Protein AF-A0A956GFU7-F1 (afdb_monomer_lite)

Secondary structure (DSSP, 8-state):
----------------------SSS------GGG-TTS-S-SEEEEEEEEEEETTTEEEEE---EEEEGGGGTSSEEEEE--TTSSEEEEEEES--SSSEEEEEEESSTT--EEEEEGGG-SEEEEEEEEEEEEETTEEEEEEEEEEEEEEGGGTEEEEEEEEEE--GGGS------

Sequence (177 aa):
MGGIGGLIGLLGLAVGIFAVVHPRGIMRLFSSAGMMSAFKNKKIEGSFSSKNNKTVGSWTLAPKACVAGKERGFHGMAFSFAPEAPVDEVRLHMRGNGRDIVEVRMADEKGTRIRVHERHCKVVTGQVRRSNVTINGRHMYRLSGWVRYDCPRAHIKGKASFDGCLPVTLGGASARR

Structure (mmCIF, N/CA/C/O backbone):
data_AF-A0A956GFU7-F1
#
_entry.id   AF-A0A956GFU7-F1
#
loop_
_atom_site.group_PDB
_atom_site.id
_atom_site.type_symbol
_atom_site.label_atom_id
_atom_site.label_alt_id
_atom_site.label_comp_id
_atom_site.label_asym_id
_atom_site.label_entity_id
_atom_site.label_seq_id
_atom_site.pdbx_PDB_ins_code
_atom_site.Cartn_x
_atom_site.Cartn_y
_atom_site.Cartn_z
_atom_site.occupancy
_atom_site.B_iso_or_equiv
_atom_site.auth_seq_id
_atom_site.auth_comp_id
_atom_site.auth_asym_id
_atom_site.auth_atom_id
_atom_site.pdbx_PDB_model_num
ATOM 1 N N . MET A 1 1 ? -35.638 37.612 -50.035 1.00 37.91 1 MET A N 1
ATOM 2 C CA . MET A 1 1 ? -34.595 38.292 -50.835 1.00 37.91 1 MET A CA 1
ATOM 3 C C . MET A 1 1 ? -33.373 38.495 -49.954 1.00 37.91 1 MET A C 1
ATOM 5 O O . MET A 1 1 ? -33.547 39.082 -48.901 1.00 37.91 1 MET A O 1
ATOM 9 N N . GLY A 1 2 ? -32.201 38.012 -50.397 1.00 39.09 2 GLY A N 1
ATOM 10 C CA . GLY A 1 2 ? -30.857 38.310 -49.856 1.00 39.09 2 GLY A CA 1
ATOM 11 C C . GLY A 1 2 ? -30.532 37.694 -48.485 1.00 39.09 2 GLY A C 1
ATOM 12 O O . GLY A 1 2 ? -31.342 37.767 -47.580 1.00 39.09 2 GLY A O 1
ATOM 13 N N . GLY A 1 3 ? -29.388 37.064 -48.229 1.00 38.50 3 GLY A N 1
ATOM 14 C CA . GLY A 1 3 ? -28.139 36.969 -48.973 1.00 38.50 3 GLY A CA 1
ATOM 15 C C . GLY A 1 3 ? -27.164 36.020 -48.258 1.00 38.50 3 GLY A C 1
ATOM 16 O O . GLY A 1 3 ? -27.409 35.561 -47.147 1.00 38.50 3 GLY A O 1
ATOM 17 N N . ILE A 1 4 ? -26.097 35.701 -48.979 1.00 50.12 4 ILE A N 1
ATOM 18 C CA . ILE A 1 4 ? -25.094 34.651 -48.777 1.00 50.12 4 ILE A CA 1
ATOM 19 C C . ILE A 1 4 ? -23.952 35.130 -47.861 1.00 50.12 4 ILE A C 1
ATOM 21 O O . ILE A 1 4 ? -23.615 36.309 -47.877 1.00 50.12 4 ILE A O 1
ATOM 25 N N . GLY A 1 5 ? -23.290 34.186 -47.177 1.00 39.25 5 GLY A N 1
ATOM 26 C CA . GLY A 1 5 ? -21.911 34.296 -46.661 1.00 39.25 5 GLY A CA 1
ATOM 27 C C . GLY A 1 5 ? -21.819 33.819 -45.206 1.00 39.25 5 GLY A C 1
ATOM 28 O O . GLY A 1 5 ? -22.422 34.423 -44.337 1.00 39.25 5 GLY A O 1
ATOM 29 N N . GLY A 1 6 ? -21.175 32.715 -44.821 1.00 43.31 6 GLY A N 1
ATOM 30 C CA . GLY A 1 6 ? -19.980 32.074 -45.356 1.00 43.31 6 GLY A CA 1
ATOM 31 C C . GLY A 1 6 ? -18.751 32.595 -44.610 1.00 43.31 6 GLY A C 1
ATOM 32 O O . GLY A 1 6 ? -18.260 33.652 -44.970 1.00 43.31 6 GLY A O 1
ATOM 33 N N . LEU A 1 7 ? -18.243 31.863 -43.609 1.00 48.06 7 LEU A N 1
ATOM 34 C CA . LEU A 1 7 ? -16.800 31.788 -43.344 1.00 48.06 7 LEU A CA 1
ATOM 35 C C . LEU A 1 7 ? -16.462 30.584 -42.448 1.00 48.06 7 LEU A C 1
ATOM 37 O O . LEU A 1 7 ? -16.912 30.462 -41.311 1.00 48.06 7 LEU A O 1
ATOM 41 N N . ILE A 1 8 ? -15.653 29.694 -43.013 1.00 53.09 8 ILE A N 1
ATOM 42 C CA . ILE A 1 8 ? -15.044 28.523 -42.390 1.00 53.09 8 ILE A CA 1
ATOM 43 C C . ILE A 1 8 ? -13.805 29.013 -41.633 1.00 53.09 8 ILE A C 1
ATOM 45 O O . ILE A 1 8 ? -12.835 29.453 -42.244 1.00 53.09 8 ILE A O 1
ATOM 49 N N . GLY A 1 9 ? -13.836 28.949 -40.303 1.00 41.66 9 GLY A N 1
ATOM 50 C CA . GLY A 1 9 ? -12.675 29.216 -39.455 1.00 41.66 9 GLY A CA 1
ATOM 51 C C . GLY A 1 9 ? -11.832 27.957 -39.273 1.00 41.66 9 GLY A C 1
ATOM 52 O O . GLY A 1 9 ? -12.028 27.212 -38.316 1.00 41.66 9 GLY A O 1
ATOM 53 N N . LEU A 1 10 ? -10.900 27.713 -40.195 1.00 47.84 10 LEU A N 1
ATOM 54 C CA . LEU A 1 10 ? -9.809 26.749 -40.029 1.00 47.84 10 LEU A CA 1
ATOM 55 C C . LEU A 1 10 ? -8.862 27.255 -38.927 1.00 47.84 10 LEU A C 1
ATOM 57 O O . LEU A 1 10 ? -8.024 28.123 -39.161 1.00 47.84 10 LEU A O 1
ATOM 61 N N . LEU A 1 11 ? -8.988 26.708 -37.718 1.00 49.16 11 LEU A N 1
ATOM 62 C CA . LEU A 1 11 ? -7.982 26.841 -36.663 1.00 49.16 11 LEU A CA 1
ATOM 63 C C . LEU A 1 11 ? -6.754 26.013 -37.061 1.00 49.16 11 LEU A C 1
ATOM 65 O O . LEU A 1 11 ? -6.634 24.829 -36.750 1.00 49.16 11 LEU A O 1
ATOM 69 N N . GLY A 1 12 ? -5.859 26.659 -37.809 1.00 42.84 12 GLY A N 1
ATOM 70 C CA . GLY A 1 12 ? -4.521 26.169 -38.097 1.00 42.84 12 GLY A CA 1
ATOM 71 C C . GLY A 1 12 ? -3.736 26.019 -36.799 1.00 42.84 12 GLY A C 1
ATOM 72 O O . GLY A 1 12 ? -3.315 26.998 -36.186 1.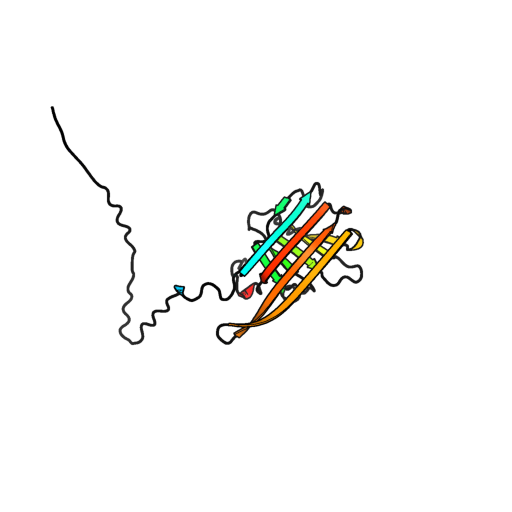00 42.84 12 GLY A O 1
ATOM 73 N N . LEU A 1 13 ? -3.548 24.773 -36.380 1.00 49.28 13 LEU A N 1
ATOM 74 C CA . LEU A 1 13 ? -2.646 24.383 -35.307 1.00 49.28 13 LEU A CA 1
ATOM 75 C C . LEU A 1 13 ? -1.212 24.608 -35.810 1.00 49.28 13 LEU A C 1
ATOM 77 O O . LEU A 1 13 ? -0.626 23.758 -36.478 1.00 49.28 13 LEU A O 1
ATOM 81 N N . ALA A 1 14 ? -0.663 25.792 -35.540 1.00 47.66 14 ALA A N 1
ATOM 82 C CA . ALA A 1 14 ? 0.740 26.091 -35.778 1.00 47.66 14 ALA A CA 1
ATOM 83 C C . ALA A 1 14 ? 1.593 25.272 -34.796 1.00 47.66 14 ALA A C 1
ATOM 85 O O . ALA A 1 14 ? 1.858 25.680 -33.667 1.00 47.66 14 ALA A O 1
ATOM 86 N N . VAL A 1 15 ? 2.001 24.077 -35.221 1.00 48.84 15 VAL A N 1
ATOM 87 C CA . VAL A 1 15 ? 3.031 23.293 -34.539 1.00 48.84 15 VAL A CA 1
ATOM 88 C C . VAL A 1 15 ? 4.367 23.972 -34.827 1.00 48.84 15 VAL A C 1
ATOM 90 O O . VAL A 1 15 ? 4.932 23.829 -35.909 1.00 48.84 15 VAL A O 1
ATOM 93 N N . GLY A 1 16 ? 4.857 24.759 -33.870 1.00 39.97 16 GLY A N 1
ATOM 94 C CA . GLY A 1 16 ? 6.190 25.350 -33.928 1.00 39.97 16 GLY A CA 1
ATOM 95 C C . GLY A 1 16 ? 7.263 24.262 -33.895 1.00 39.97 16 GLY A C 1
ATOM 96 O O . GLY A 1 16 ? 7.590 23.739 -32.833 1.00 39.97 16 GLY A O 1
ATOM 97 N N . ILE A 1 17 ? 7.815 23.918 -35.058 1.00 47.41 17 ILE A N 1
ATOM 98 C CA . ILE A 1 17 ? 9.031 23.110 -35.177 1.00 47.41 17 ILE A CA 1
ATOM 99 C C . ILE A 1 17 ? 10.210 24.085 -35.145 1.00 47.41 17 ILE A C 1
ATOM 101 O O . ILE A 1 17 ? 10.547 24.701 -36.152 1.00 47.41 17 ILE A O 1
ATOM 105 N N . PHE A 1 18 ? 10.848 24.243 -33.987 1.00 43.31 18 PHE A N 1
ATOM 106 C CA . PHE A 1 18 ? 12.144 24.916 -33.918 1.00 43.31 18 PHE A CA 1
ATOM 107 C C . PHE A 1 18 ? 13.219 23.957 -34.442 1.00 43.31 18 PHE A C 1
ATOM 109 O O . PHE A 1 18 ? 13.671 23.059 -33.734 1.00 43.31 18 PHE A O 1
ATOM 116 N N . ALA A 1 19 ? 13.616 24.130 -35.702 1.00 40.22 19 ALA A N 1
ATOM 117 C CA . ALA A 1 19 ? 14.766 23.446 -36.280 1.00 40.22 19 ALA A CA 1
ATOM 118 C C . ALA A 1 19 ? 16.042 24.243 -35.966 1.00 40.22 19 ALA A C 1
ATOM 120 O O . ALA A 1 19 ? 16.344 25.244 -36.611 1.00 40.22 19 ALA A O 1
ATOM 121 N N . VAL A 1 20 ? 16.803 23.802 -34.963 1.00 43.88 20 VAL A N 1
ATOM 122 C CA . VAL A 1 20 ? 18.167 24.290 -34.723 1.00 43.88 20 VAL A CA 1
ATOM 123 C C . VAL A 1 20 ? 19.106 23.506 -35.639 1.00 43.88 20 VAL A C 1
ATOM 125 O O . VAL A 1 20 ? 19.395 22.336 -35.392 1.00 43.88 20 VAL A O 1
ATOM 128 N N . VAL A 1 21 ? 19.566 24.135 -36.721 1.00 40.09 21 VAL A N 1
ATOM 129 C CA . VAL A 1 21 ? 20.533 23.535 -37.651 1.00 40.09 21 VAL A CA 1
ATOM 130 C C . VAL A 1 21 ? 21.940 23.759 -37.098 1.00 40.09 21 VAL A C 1
ATOM 132 O O . VAL A 1 21 ? 22.458 24.872 -37.121 1.00 40.09 21 VAL A O 1
ATOM 135 N N . HIS A 1 22 ? 22.562 22.706 -36.564 1.00 38.88 22 HIS A N 1
ATOM 136 C CA . HIS A 1 22 ? 23.986 22.703 -36.223 1.00 38.88 22 HIS A CA 1
ATOM 137 C C . HIS A 1 22 ? 24.805 22.163 -37.412 1.00 38.88 22 HIS A C 1
ATOM 139 O O . HIS A 1 22 ? 24.511 21.071 -37.898 1.00 38.88 22 HIS A O 1
ATOM 145 N N . PRO A 1 23 ? 25.858 22.865 -37.872 1.00 46.03 23 PRO A N 1
ATOM 146 C CA . PRO A 1 23 ? 26.598 22.526 -39.094 1.00 46.03 23 PRO A CA 1
ATOM 147 C C . PRO A 1 23 ? 27.618 21.383 -38.933 1.00 46.03 23 PRO A C 1
ATOM 149 O O . PRO A 1 23 ? 28.512 21.222 -39.759 1.00 46.03 23 PRO A O 1
ATOM 152 N N . ARG A 1 24 ? 27.515 20.562 -37.882 1.00 46.00 24 ARG A N 1
ATOM 153 C CA . ARG A 1 24 ? 28.395 19.404 -37.681 1.00 46.00 24 ARG A CA 1
ATOM 154 C C . ARG A 1 24 ? 27.604 18.191 -37.211 1.00 46.00 24 ARG A C 1
ATOM 156 O O . ARG A 1 24 ? 27.383 18.025 -36.023 1.00 46.00 24 ARG A O 1
ATOM 163 N N . GLY A 1 25 ? 27.233 17.362 -38.187 1.00 48.47 25 GLY A N 1
ATOM 164 C CA . GLY A 1 25 ? 27.289 15.901 -38.108 1.00 48.47 25 GLY A CA 1
ATOM 165 C C . GLY A 1 25 ? 26.446 15.204 -37.037 1.00 48.47 25 GLY A C 1
ATOM 166 O O . GLY A 1 25 ? 26.725 15.281 -35.849 1.00 48.47 25 GLY A O 1
ATOM 167 N N . ILE A 1 26 ? 25.538 14.349 -37.519 1.00 43.28 26 ILE A N 1
ATOM 168 C CA . ILE A 1 26 ? 24.742 13.359 -36.775 1.00 43.28 26 ILE A CA 1
ATOM 169 C C . ILE A 1 26 ? 23.489 13.952 -36.112 1.00 43.28 26 ILE A C 1
ATOM 171 O O . ILE A 1 26 ? 23.365 14.074 -34.894 1.00 43.28 26 ILE A O 1
ATOM 175 N N . MET A 1 27 ? 22.480 14.205 -36.948 1.00 37.75 27 MET A N 1
ATOM 176 C CA . MET A 1 27 ? 21.087 14.304 -36.519 1.00 37.75 27 MET A CA 1
ATOM 177 C C . MET A 1 27 ? 20.591 12.897 -36.150 1.00 37.75 27 MET A C 1
ATOM 179 O O . MET A 1 27 ? 19.959 12.201 -36.941 1.00 37.75 27 MET A O 1
ATOM 183 N N . ARG A 1 28 ? 20.922 12.432 -34.941 1.00 43.88 28 ARG A N 1
ATOM 184 C CA . ARG A 1 28 ? 20.224 11.290 -34.342 1.00 43.88 28 ARG A CA 1
ATOM 185 C C . ARG A 1 28 ? 18.822 11.764 -33.979 1.00 43.88 28 ARG A C 1
ATOM 187 O O . ARG A 1 28 ? 18.615 12.370 -32.931 1.00 43.88 28 ARG A O 1
ATOM 194 N N . LEU A 1 29 ? 17.868 11.473 -34.859 1.00 43.34 29 LEU A N 1
ATOM 195 C CA . LEU A 1 29 ? 16.450 11.402 -34.528 1.00 43.34 29 LEU A CA 1
ATOM 196 C C . LEU A 1 29 ? 16.277 10.326 -33.447 1.00 43.34 29 LEU A C 1
ATOM 198 O O . LEU A 1 29 ? 15.971 9.172 -33.733 1.00 43.34 29 LEU A O 1
ATOM 202 N N . PHE A 1 30 ? 16.505 10.690 -32.186 1.00 42.69 30 PHE A N 1
ATOM 203 C CA . PHE A 1 30 ? 15.942 9.945 -31.074 1.00 42.69 30 PHE A CA 1
ATOM 204 C C . PHE A 1 30 ? 14.447 10.231 -31.090 1.00 42.69 30 PHE A C 1
ATOM 206 O O . PHE A 1 30 ? 13.958 11.163 -30.456 1.00 42.69 30 PHE A O 1
ATOM 213 N N . SER A 1 31 ? 13.718 9.434 -31.865 1.00 38.94 31 SER A N 1
ATOM 214 C CA . SER A 1 31 ? 12.289 9.264 -31.686 1.00 38.94 31 SER A CA 1
ATOM 215 C C . SER A 1 31 ? 12.069 8.746 -30.261 1.00 38.94 31 SER A C 1
ATOM 217 O O . SER A 1 31 ? 12.149 7.557 -29.958 1.00 38.94 31 SER A O 1
ATOM 219 N N . SER A 1 32 ? 11.770 9.663 -29.346 1.00 44.75 32 SER A N 1
ATOM 220 C CA . SER A 1 32 ? 11.350 9.386 -27.967 1.00 44.75 32 SER A CA 1
ATOM 221 C C . SER A 1 32 ? 10.040 8.578 -27.885 1.00 44.75 32 SER A C 1
ATOM 223 O O . SER A 1 32 ? 9.602 8.208 -26.799 1.00 44.75 32 SER A O 1
ATOM 225 N N . ALA A 1 33 ? 9.450 8.229 -29.033 1.00 43.38 33 ALA A N 1
ATOM 226 C CA . ALA A 1 33 ? 8.272 7.384 -29.187 1.00 43.38 33 ALA A CA 1
ATOM 227 C C . ALA A 1 33 ? 8.530 5.871 -28.992 1.00 43.38 33 ALA A C 1
ATOM 229 O O . ALA A 1 33 ? 7.572 5.117 -28.862 1.00 43.38 33 ALA A O 1
ATOM 230 N N . GLY A 1 34 ? 9.788 5.408 -28.921 1.00 41.88 34 GLY A N 1
ATOM 231 C CA . GLY A 1 34 ? 10.124 3.987 -28.700 1.00 41.88 34 GLY A CA 1
ATOM 232 C C . GLY A 1 34 ? 10.384 3.570 -27.241 1.00 41.88 34 GLY A C 1
ATOM 233 O O . GLY A 1 34 ? 10.613 2.395 -26.977 1.00 41.88 34 GLY A O 1
ATOM 234 N N . MET A 1 35 ? 10.378 4.508 -26.283 1.00 41.84 35 MET A N 1
ATOM 235 C CA . MET A 1 35 ? 10.734 4.256 -24.870 1.00 41.84 35 MET A CA 1
ATOM 236 C C . MET A 1 35 ? 9.536 4.174 -23.910 1.00 41.84 35 MET A C 1
ATOM 238 O O . MET A 1 35 ? 9.715 4.092 -22.691 1.00 41.84 35 MET A O 1
ATOM 242 N N . MET A 1 36 ? 8.302 4.169 -24.415 1.00 44.03 36 MET A N 1
ATOM 243 C CA . MET A 1 36 ? 7.154 3.849 -23.568 1.00 44.03 36 MET A CA 1
ATOM 244 C C . MET A 1 36 ? 7.157 2.343 -23.293 1.00 44.03 36 MET A C 1
ATOM 246 O O . MET A 1 36 ? 7.055 1.551 -24.218 1.00 44.03 36 MET A O 1
ATOM 250 N N . SER A 1 37 ? 7.230 1.952 -22.018 1.00 49.69 37 SER A N 1
ATOM 251 C CA . SER A 1 37 ? 7.153 0.563 -21.525 1.00 49.69 37 SER A CA 1
ATOM 252 C C . SER A 1 37 ? 8.480 -0.155 -21.258 1.00 49.69 37 SER A C 1
ATOM 254 O O . SER A 1 37 ? 8.557 -1.378 -21.366 1.00 49.69 37 SER A O 1
ATOM 256 N N . ALA A 1 38 ? 9.500 0.560 -20.785 1.00 51.03 38 ALA A N 1
ATOM 257 C CA . ALA A 1 38 ? 10.514 -0.112 -19.981 1.00 51.03 38 ALA A CA 1
ATOM 258 C C . ALA A 1 38 ? 9.915 -0.520 -18.629 1.00 51.03 38 ALA A C 1
ATOM 260 O O . ALA A 1 38 ? 9.765 -1.710 -18.418 1.00 51.03 38 ALA A O 1
ATOM 261 N N . PHE A 1 39 ? 9.468 0.426 -17.788 1.00 53.28 39 PHE A N 1
ATOM 262 C CA . PHE A 1 39 ? 8.485 0.186 -16.717 1.00 53.28 39 PHE A CA 1
ATOM 263 C C . PHE A 1 39 ? 7.905 1.518 -16.177 1.00 53.28 39 PHE A C 1
ATOM 265 O O . PHE A 1 39 ? 8.626 2.398 -15.726 1.00 53.28 39 PHE A O 1
ATOM 272 N N . LYS A 1 40 ? 6.576 1.630 -16.195 1.00 58.22 40 LYS A N 1
ATOM 273 C CA . LYS A 1 40 ? 5.689 2.499 -15.397 1.00 58.22 40 LYS A CA 1
ATOM 274 C C . LYS A 1 40 ? 4.592 1.515 -15.009 1.00 58.22 40 LYS A C 1
ATOM 276 O O . LYS A 1 40 ? 4.026 0.972 -15.948 1.00 58.22 40 LYS A O 1
ATOM 281 N N . ASN A 1 41 ? 4.438 1.166 -13.721 1.00 65.06 41 ASN A N 1
ATOM 282 C CA . ASN A 1 41 ? 3.662 0.007 -13.211 1.00 65.06 41 ASN A CA 1
ATOM 283 C C . ASN A 1 41 ? 2.837 -0.691 -14.299 1.00 65.06 41 ASN A C 1
ATOM 285 O O . ASN A 1 41 ? 1.743 -0.220 -14.610 1.00 65.06 41 ASN A O 1
ATOM 289 N N . LYS A 1 42 ? 3.385 -1.752 -14.921 1.00 74.00 42 LYS A N 1
ATOM 290 C CA . LYS A 1 42 ? 2.772 -2.369 -16.115 1.00 74.00 42 LYS A CA 1
ATOM 291 C C . LYS A 1 42 ? 1.308 -2.704 -15.842 1.00 74.00 42 LYS A C 1
ATOM 293 O O . LYS A 1 42 ? 0.450 -2.516 -16.699 1.00 74.00 42 LYS A O 1
ATOM 298 N N . LYS A 1 43 ? 1.044 -3.181 -14.626 1.00 86.19 43 LYS A N 1
ATOM 299 C CA . LYS A 1 43 ? -0.293 -3.364 -14.092 1.00 86.19 43 LYS A CA 1
ATOM 300 C C . LYS A 1 43 ? -0.282 -3.147 -12.584 1.00 86.19 43 LYS A C 1
ATOM 302 O O . LYS A 1 43 ? 0.542 -3.728 -11.882 1.00 86.19 43 LYS A O 1
ATOM 307 N N . ILE A 1 44 ? -1.208 -2.343 -12.077 1.00 91.19 44 ILE A N 1
ATOM 308 C CA . ILE A 1 44 ? -1.494 -2.249 -10.647 1.00 91.19 44 ILE A CA 1
ATOM 309 C C . ILE A 1 44 ? -3.002 -2.103 -10.464 1.00 91.19 44 ILE A C 1
ATOM 311 O O . ILE A 1 44 ? -3.620 -1.186 -10.993 1.00 91.19 44 ILE A O 1
ATOM 315 N N . GLU A 1 45 ? -3.603 -3.049 -9.754 1.00 94.62 45 GLU A N 1
ATOM 316 C CA . GLU A 1 45 ? -5.045 -3.111 -9.529 1.00 94.62 45 GLU A CA 1
ATOM 317 C C . GLU A 1 45 ? -5.308 -3.454 -8.073 1.00 94.62 45 GLU A C 1
ATOM 319 O O . GLU A 1 45 ? -4.595 -4.252 -7.465 1.00 94.62 45 GLU A O 1
ATOM 324 N N . GLY A 1 46 ? -6.348 -2.872 -7.495 1.00 95.00 46 GLY A N 1
ATOM 325 C CA . GLY A 1 46 ? -6.656 -3.107 -6.099 1.00 95.00 46 GLY A CA 1
ATOM 326 C C . GLY A 1 46 ? -7.407 -1.963 -5.467 1.00 95.00 46 GLY A C 1
ATOM 327 O O . GLY A 1 46 ? -7.754 -0.974 -6.108 1.00 95.00 46 GLY A O 1
ATOM 328 N N . SER A 1 47 ? -7.649 -2.118 -4.178 1.00 97.44 47 SER A N 1
ATOM 329 C CA . SER A 1 47 ? -8.265 -1.091 -3.366 1.00 97.44 47 SER A CA 1
ATOM 330 C C . SER A 1 47 ? -7.795 -1.234 -1.930 1.00 97.44 47 SER A C 1
ATOM 332 O O . SER A 1 47 ? -7.739 -2.340 -1.384 1.00 97.44 47 SER A O 1
ATOM 334 N N . PHE A 1 48 ? -7.467 -0.099 -1.337 1.00 97.31 48 PHE A N 1
ATOM 335 C CA . PHE A 1 48 ? -7.192 0.072 0.076 1.00 97.31 48 PHE A CA 1
ATOM 336 C C . PHE A 1 48 ? -8.319 0.918 0.646 1.00 97.31 48 PHE A C 1
ATOM 338 O O . PHE A 1 48 ? -8.796 1.840 -0.012 1.00 97.31 48 PHE A O 1
ATOM 345 N N . SER A 1 49 ? -8.766 0.612 1.854 1.00 97.31 49 SER A N 1
ATOM 346 C CA . SER A 1 49 ? -9.856 1.351 2.475 1.00 97.31 49 SER A CA 1
ATOM 347 C C . SER A 1 49 ? -9.711 1.412 3.982 1.00 97.31 49 SER A C 1
ATOM 349 O O . SER A 1 49 ? -9.234 0.464 4.611 1.00 97.31 49 SER A O 1
ATOM 351 N N . SER A 1 50 ? -10.209 2.508 4.535 1.00 97.00 50 SER A N 1
ATOM 352 C CA . SER A 1 50 ? -10.507 2.674 5.948 1.00 97.00 50 SER A CA 1
ATOM 353 C C . SER A 1 50 ? -11.974 3.059 6.098 1.00 97.00 50 SER A C 1
ATOM 355 O O . SER A 1 50 ? -12.494 3.822 5.280 1.00 97.00 50 SER A O 1
ATOM 357 N N . LYS A 1 51 ? -12.655 2.547 7.124 1.00 94.06 51 LYS A N 1
ATOM 358 C CA . LYS A 1 51 ? -14.039 2.931 7.444 1.00 94.06 51 LYS A CA 1
ATOM 359 C C . LYS A 1 51 ? -14.172 3.272 8.916 1.00 94.06 51 LYS A C 1
ATOM 361 O O . LYS A 1 51 ? -13.846 2.445 9.749 1.00 94.06 51 LYS A O 1
ATOM 366 N N . ASN A 1 52 ? -14.727 4.432 9.248 1.00 87.88 52 ASN A N 1
ATOM 367 C CA . ASN A 1 52 ? -15.038 4.810 10.634 1.00 87.88 52 ASN A CA 1
ATOM 368 C C . ASN A 1 52 ? -13.824 4.739 11.583 1.00 87.88 52 ASN A C 1
ATOM 370 O O . ASN A 1 52 ? -13.981 4.549 12.788 1.00 87.88 52 ASN A O 1
ATOM 374 N N . ASN A 1 53 ? -12.603 4.881 11.060 1.00 89.62 53 ASN A N 1
ATOM 375 C CA . ASN A 1 53 ? -11.420 4.958 11.900 1.00 89.62 53 ASN A CA 1
ATOM 376 C C . ASN A 1 53 ? -11.271 6.398 12.406 1.00 89.62 53 ASN A C 1
ATOM 378 O O . ASN A 1 53 ? -11.155 7.329 11.613 1.00 89.62 53 ASN A O 1
ATOM 382 N N . LYS A 1 54 ? -11.251 6.576 13.730 1.00 87.50 54 LYS A N 1
ATOM 383 C CA . LYS A 1 54 ? -11.166 7.900 14.370 1.00 87.50 54 LYS A CA 1
ATOM 384 C C . LYS A 1 54 ? -9.862 8.652 14.069 1.00 87.50 54 LYS A C 1
ATOM 386 O O . LYS A 1 54 ? -9.834 9.867 14.187 1.00 87.50 54 LYS A O 1
ATOM 391 N N . THR A 1 55 ? -8.798 7.940 13.704 1.00 87.19 55 THR A N 1
ATOM 392 C CA . THR A 1 55 ? -7.462 8.495 13.454 1.00 87.19 55 THR A CA 1
ATOM 393 C C . THR A 1 55 ? -7.206 8.748 11.970 1.00 87.19 55 THR A C 1
ATOM 395 O O . THR A 1 55 ? -6.673 9.794 11.628 1.00 87.19 55 THR A O 1
ATOM 398 N N . VAL A 1 56 ? -7.575 7.816 11.080 1.00 87.56 56 VAL A N 1
ATOM 399 C CA . VAL A 1 56 ? -7.295 7.935 9.627 1.00 87.56 56 VAL A CA 1
ATOM 400 C C . VAL A 1 56 ? -8.500 8.341 8.783 1.00 87.56 56 VAL A C 1
ATOM 402 O O . VAL A 1 56 ? -8.387 8.448 7.563 1.00 87.56 56 VAL A O 1
ATOM 405 N N . GLY A 1 57 ? -9.666 8.513 9.403 1.00 92.69 57 GLY A N 1
ATOM 406 C CA . GLY A 1 57 ? -10.911 8.805 8.706 1.00 92.69 57 GLY A CA 1
ATOM 407 C C . GLY A 1 57 ? -11.413 7.647 7.838 1.00 92.69 57 GLY A C 1
ATOM 408 O O . GLY A 1 57 ? -11.051 6.475 8.016 1.00 92.69 57 GLY A O 1
ATOM 409 N N . SER A 1 58 ? -12.283 7.994 6.892 1.00 96.19 58 SER A N 1
ATOM 410 C CA . SER A 1 58 ? -12.903 7.065 5.948 1.00 96.19 58 SER A CA 1
ATOM 411 C C . SER A 1 58 ? -12.438 7.374 4.533 1.00 96.19 58 SER A C 1
ATOM 413 O O . SER A 1 58 ? -12.551 8.505 4.072 1.00 96.19 58 SER A O 1
ATOM 415 N N . TRP A 1 59 ? -11.936 6.364 3.832 1.00 96.94 59 TRP A N 1
ATOM 416 C CA . TRP A 1 59 ? -11.448 6.507 2.463 1.00 96.94 59 TRP A CA 1
ATOM 417 C C . TRP A 1 59 ? -11.447 5.161 1.746 1.00 96.94 59 TRP A C 1
ATOM 419 O O . TRP A 1 59 ? -11.464 4.091 2.357 1.00 96.94 59 TRP A O 1
ATOM 429 N N . THR A 1 60 ? -11.448 5.201 0.419 1.00 97.69 60 THR A N 1
ATOM 430 C CA . THR A 1 60 ? -11.268 4.031 -0.444 1.00 97.69 60 THR A CA 1
ATOM 431 C C . THR A 1 60 ? -10.471 4.475 -1.657 1.00 97.69 60 THR A C 1
ATOM 433 O O . THR A 1 60 ? -10.913 5.342 -2.401 1.00 97.69 60 THR A O 1
ATOM 436 N N . LEU A 1 61 ? -9.276 3.916 -1.827 1.00 96.81 61 LEU A N 1
ATOM 437 C CA . LEU A 1 61 ? -8.277 4.400 -2.770 1.00 96.81 61 LEU A CA 1
ATOM 438 C C . LEU A 1 61 ? -7.732 3.253 -3.616 1.00 96.81 61 LEU A C 1
ATOM 440 O O . LEU A 1 61 ? -7.475 2.156 -3.112 1.00 96.81 61 LEU A O 1
ATOM 444 N N . ALA A 1 62 ? -7.523 3.524 -4.901 1.00 96.50 62 ALA A N 1
ATOM 445 C CA . ALA A 1 62 ? -6.806 2.633 -5.804 1.00 96.50 62 ALA A CA 1
ATOM 446 C C . ALA A 1 62 ? -5.317 3.020 -5.826 1.00 96.50 62 ALA A C 1
ATOM 448 O O . ALA A 1 62 ? -5.004 4.202 -6.005 1.00 96.50 62 ALA A O 1
ATOM 449 N N . PRO A 1 63 ? -4.389 2.064 -5.659 1.00 94.62 63 PRO A N 1
ATOM 450 C CA . PRO A 1 63 ? -2.964 2.364 -5.699 1.00 94.62 63 PRO A CA 1
ATOM 451 C C . PRO A 1 63 ? -2.545 2.793 -7.113 1.00 94.62 63 PRO A C 1
ATOM 453 O O . PRO A 1 63 ? -3.005 2.237 -8.110 1.00 94.62 63 PRO A O 1
ATOM 456 N N . LYS A 1 64 ? -1.649 3.774 -7.203 1.00 91.06 64 LYS A N 1
ATOM 457 C CA . LYS A 1 64 ? -1.082 4.263 -8.472 1.00 91.06 64 LYS A CA 1
ATOM 458 C C . LYS A 1 64 ? 0.341 3.783 -8.688 1.00 91.06 64 LYS A C 1
ATOM 460 O O . LYS A 1 64 ? 0.770 3.603 -9.829 1.00 91.06 64 LYS A O 1
ATOM 465 N N . ALA A 1 65 ? 1.060 3.561 -7.594 1.00 89.62 65 ALA A N 1
ATOM 466 C CA . ALA A 1 65 ? 2.405 3.037 -7.630 1.00 89.62 65 ALA A CA 1
ATOM 467 C C . ALA A 1 65 ? 2.682 2.076 -6.491 1.00 89.62 65 ALA A C 1
ATOM 469 O O . ALA A 1 65 ? 1.987 2.057 -5.476 1.00 89.62 65 ALA A O 1
ATOM 470 N N . CYS A 1 66 ? 3.711 1.269 -6.695 1.00 91.19 66 CYS A N 1
ATOM 471 C CA . CYS A 1 66 ? 4.225 0.347 -5.711 1.00 91.19 66 CYS A CA 1
ATOM 472 C C . CYS A 1 66 ? 5.749 0.314 -5.784 1.00 91.19 66 CYS A C 1
ATOM 474 O O . CYS A 1 66 ? 6.334 0.522 -6.846 1.00 91.19 66 CYS A O 1
ATOM 476 N N . VAL A 1 67 ? 6.384 0.032 -4.652 1.00 89.06 67 VAL A N 1
ATOM 477 C CA . VAL A 1 67 ? 7.833 -0.148 -4.542 1.00 89.06 67 VAL A CA 1
ATOM 478 C C . VAL A 1 67 ? 8.140 -1.249 -3.530 1.00 89.06 67 VAL A C 1
ATOM 480 O O . VAL A 1 67 ? 7.388 -1.461 -2.574 1.00 89.06 67 VAL A O 1
ATOM 483 N N . ALA A 1 68 ? 9.245 -1.972 -3.730 1.00 88.69 68 ALA A N 1
ATOM 484 C CA . ALA A 1 68 ? 9.740 -2.895 -2.715 1.00 88.69 68 ALA A CA 1
ATOM 485 C C . ALA A 1 68 ? 10.076 -2.128 -1.435 1.00 88.69 68 ALA A C 1
ATOM 487 O O . ALA A 1 68 ? 10.780 -1.121 -1.467 1.00 88.69 68 ALA A O 1
ATOM 488 N N . GLY A 1 69 ? 9.662 -2.667 -0.292 1.00 88.75 69 GLY A N 1
ATOM 489 C CA . GLY A 1 69 ? 9.990 -2.091 1.007 1.00 88.75 69 GLY A CA 1
ATOM 490 C C . GLY A 1 69 ? 11.496 -1.959 1.235 1.00 88.75 69 GLY A C 1
ATOM 491 O O . GLY A 1 69 ? 11.919 -1.047 1.938 1.00 88.75 69 GLY A O 1
ATOM 492 N N . LYS A 1 70 ? 12.323 -2.814 0.607 1.00 86.88 70 LYS A N 1
ATOM 493 C CA . LYS A 1 70 ? 13.788 -2.775 0.753 1.00 86.88 70 LYS A CA 1
ATOM 494 C C . LYS A 1 70 ? 14.372 -1.431 0.303 1.00 86.88 70 LYS A C 1
ATOM 496 O O . LYS A 1 70 ? 15.276 -0.927 0.955 1.00 86.88 70 LYS A O 1
ATOM 501 N N . GLU A 1 71 ? 13.792 -0.818 -0.728 1.00 83.88 71 GLU A N 1
ATOM 502 C CA . GLU A 1 71 ? 14.160 0.524 -1.218 1.00 83.88 71 GLU A CA 1
ATOM 503 C C . GLU A 1 71 ? 13.787 1.643 -0.226 1.00 83.88 71 GLU A C 1
ATOM 505 O O . GLU A 1 71 ? 14.200 2.790 -0.365 1.00 83.88 71 GLU A O 1
ATOM 510 N N . ARG A 1 72 ? 12.971 1.317 0.780 1.00 83.88 72 ARG A N 1
ATOM 511 C CA . ARG A 1 72 ? 12.514 2.196 1.862 1.00 83.88 72 ARG A CA 1
ATOM 512 C C . ARG A 1 72 ? 13.008 1.732 3.240 1.00 83.88 72 ARG A C 1
ATOM 514 O O . ARG A 1 72 ? 12.523 2.230 4.251 1.00 83.88 72 ARG A O 1
ATOM 521 N N . GLY A 1 73 ? 13.931 0.769 3.295 1.00 87.50 73 GLY A N 1
ATOM 522 C CA . GLY A 1 73 ? 14.500 0.261 4.546 1.00 87.50 73 GLY A CA 1
ATOM 523 C C . GLY A 1 73 ? 13.604 -0.694 5.346 1.00 87.50 73 GLY A C 1
ATOM 524 O O . GLY A 1 73 ? 13.803 -0.831 6.549 1.00 87.50 73 GLY A O 1
ATOM 525 N N . PHE A 1 74 ? 12.623 -1.366 4.728 1.00 88.94 74 PHE A N 1
ATOM 526 C CA . PHE A 1 74 ? 11.780 -2.361 5.409 1.00 88.94 74 PHE A CA 1
ATOM 527 C C . PHE A 1 74 ? 11.522 -3.629 4.575 1.00 88.94 74 PHE A C 1
ATOM 529 O O . PHE A 1 74 ? 11.746 -3.674 3.370 1.00 88.94 74 PHE A O 1
ATOM 536 N N . HIS A 1 75 ? 11.036 -4.704 5.198 1.00 89.25 75 HIS A N 1
ATOM 537 C CA . HIS A 1 75 ? 10.706 -5.947 4.490 1.00 89.25 75 HIS A CA 1
ATOM 538 C C . HIS A 1 75 ? 9.226 -5.993 4.109 1.00 89.25 75 HIS A C 1
ATOM 540 O O . HIS A 1 75 ? 8.377 -6.278 4.953 1.00 89.25 75 HIS A O 1
ATOM 546 N N . GLY A 1 76 ? 8.910 -5.754 2.836 1.00 91.25 76 GLY A N 1
ATOM 547 C CA . GLY A 1 76 ? 7.537 -5.817 2.343 1.00 91.25 76 GLY A CA 1
ATOM 548 C C . GLY A 1 76 ? 7.315 -5.000 1.076 1.00 91.25 76 GLY A C 1
ATOM 549 O O . GLY A 1 76 ? 8.181 -4.983 0.202 1.00 91.25 76 GLY A O 1
ATOM 550 N N . MET A 1 77 ? 6.169 -4.324 0.986 1.00 92.88 77 MET A N 1
ATOM 551 C CA . MET A 1 77 ? 5.771 -3.481 -0.149 1.00 92.88 77 MET A CA 1
ATOM 552 C C . MET A 1 77 ? 5.239 -2.134 0.346 1.00 92.88 77 MET A C 1
ATOM 554 O O . MET A 1 77 ? 4.541 -2.089 1.355 1.00 92.88 77 MET A O 1
ATOM 558 N N . ALA A 1 78 ? 5.528 -1.052 -0.370 1.00 93.44 78 ALA A N 1
ATOM 559 C CA . ALA A 1 78 ? 4.851 0.233 -0.198 1.00 93.44 78 ALA A CA 1
ATOM 560 C C . ALA A 1 78 ? 3.997 0.533 -1.429 1.00 93.44 78 ALA A C 1
ATOM 562 O O . ALA A 1 78 ? 4.413 0.240 -2.550 1.00 93.44 78 ALA A O 1
ATOM 563 N N . PHE A 1 79 ? 2.825 1.119 -1.209 1.00 94.44 79 PHE A N 1
ATOM 564 C CA . PHE A 1 79 ? 1.876 1.541 -2.232 1.00 94.44 79 PHE A CA 1
ATOM 565 C C . PHE A 1 79 ? 1.603 3.030 -2.079 1.00 94.44 79 PHE A C 1
ATOM 567 O O . PHE A 1 79 ? 1.337 3.479 -0.969 1.00 94.44 79 PHE A O 1
ATOM 574 N N . SER A 1 80 ? 1.638 3.771 -3.179 1.00 93.62 80 SER A N 1
ATOM 575 C CA . SER A 1 80 ? 1.353 5.208 -3.208 1.00 93.62 80 SER A CA 1
ATOM 576 C C . SER A 1 80 ? 0.079 5.491 -3.995 1.00 93.62 80 SER A C 1
ATOM 578 O O . SER A 1 80 ? -0.296 4.726 -4.895 1.00 93.62 80 SER A O 1
ATOM 580 N N . PHE A 1 81 ? -0.574 6.598 -3.662 1.00 92.81 81 PHE A N 1
ATOM 581 C CA . PHE A 1 81 ? -1.873 6.988 -4.210 1.00 92.81 81 PHE A CA 1
ATOM 582 C C . PHE A 1 81 ? -1.768 8.277 -5.033 1.00 92.81 81 PHE A C 1
ATOM 584 O O . PHE A 1 81 ? -0.669 8.744 -5.330 1.00 92.81 81 PHE A O 1
ATOM 591 N N . ALA A 1 82 ? -2.911 8.792 -5.488 1.00 90.25 82 ALA A N 1
ATOM 592 C CA . ALA A 1 82 ? -2.959 10.072 -6.185 1.00 90.25 82 ALA A CA 1
ATOM 593 C C . ALA A 1 82 ? -2.570 11.224 -5.228 1.00 90.25 82 ALA A C 1
ATOM 595 O O . ALA A 1 82 ? -2.871 11.114 -4.040 1.00 90.25 82 ALA A O 1
ATOM 596 N N . PRO A 1 83 ? -1.922 12.302 -5.707 1.00 88.88 83 PRO A N 1
ATOM 597 C CA . PRO A 1 83 ? -1.474 13.418 -4.862 1.00 88.88 83 PRO A CA 1
ATOM 598 C C . PRO A 1 83 ? -2.571 14.088 -4.019 1.00 88.88 83 PRO A C 1
ATOM 600 O O . PRO A 1 83 ? -2.291 14.604 -2.946 1.00 88.88 83 PRO A O 1
ATOM 603 N N . GLU A 1 84 ? -3.808 14.085 -4.503 1.00 91.75 84 GLU A N 1
ATOM 604 C CA . GLU A 1 84 ? -4.993 14.643 -3.847 1.00 91.75 84 GLU A CA 1
ATOM 605 C C . GLU A 1 84 ? -5.670 13.674 -2.859 1.00 91.75 84 GLU A C 1
ATOM 607 O O . GLU A 1 84 ? -6.672 14.014 -2.229 1.00 91.75 84 GLU A O 1
ATOM 612 N N . ALA A 1 85 ? -5.162 12.444 -2.732 1.00 93.06 85 ALA A N 1
ATOM 613 C CA . ALA A 1 85 ? -5.705 11.463 -1.804 1.00 93.06 85 ALA A CA 1
ATOM 614 C C . ALA A 1 85 ? -5.349 11.823 -0.348 1.00 93.06 85 ALA A C 1
ATOM 616 O O . ALA A 1 85 ? -4.252 12.302 -0.088 1.00 93.06 85 ALA A O 1
ATOM 617 N N . PRO A 1 86 ? -6.200 11.484 0.641 1.00 95.50 86 PRO A N 1
ATOM 618 C CA . PRO A 1 86 ? -5.906 11.728 2.060 1.00 95.50 86 PRO A CA 1
ATOM 619 C C . PRO A 1 86 ? -4.761 10.859 2.618 1.00 95.50 86 PRO A C 1
ATOM 621 O O . PRO A 1 86 ? -4.376 10.998 3.778 1.00 95.50 86 PRO A O 1
ATOM 624 N N . VAL A 1 87 ? -4.235 9.928 1.820 1.00 95.94 87 VAL A N 1
ATOM 625 C CA . VAL A 1 87 ? -3.191 8.972 2.197 1.00 95.94 87 VAL A CA 1
ATOM 626 C C . VAL A 1 87 ? -2.081 9.037 1.158 1.00 95.94 87 VAL A C 1
ATOM 628 O O . VAL A 1 87 ? -2.320 8.752 -0.013 1.00 95.94 87 VAL A O 1
ATOM 631 N N . ASP A 1 88 ? -0.864 9.333 1.606 1.00 93.62 88 ASP A N 1
ATOM 632 C CA . ASP A 1 88 ? 0.334 9.350 0.764 1.00 93.62 88 ASP A CA 1
ATOM 633 C C . ASP A 1 88 ? 0.768 7.928 0.394 1.00 93.62 88 ASP A C 1
ATOM 635 O O . ASP A 1 88 ? 1.078 7.609 -0.759 1.00 93.62 88 ASP A O 1
ATOM 639 N N . GLU A 1 89 ? 0.852 7.066 1.411 1.00 95.44 89 GLU A N 1
ATOM 640 C CA . GLU A 1 89 ? 1.512 5.770 1.305 1.00 95.44 89 GLU A CA 1
ATOM 641 C C . GLU A 1 89 ? 0.898 4.750 2.271 1.00 95.44 89 GLU A C 1
ATOM 643 O O . GLU A 1 89 ? 0.632 5.046 3.435 1.00 95.44 89 GLU A O 1
ATOM 648 N N . VAL A 1 90 ? 0.721 3.516 1.801 1.00 96.38 90 VAL A N 1
ATOM 649 C CA . VAL A 1 90 ? 0.425 2.345 2.633 1.00 96.38 90 VAL A CA 1
ATOM 650 C C . VAL A 1 90 ? 1.585 1.369 2.512 1.00 96.38 90 VAL A C 1
ATOM 652 O O . VAL A 1 90 ? 1.890 0.879 1.425 1.00 96.38 90 VAL A O 1
ATOM 655 N N . ARG A 1 91 ? 2.223 1.053 3.636 1.00 95.19 91 ARG A N 1
ATOM 656 C CA . ARG A 1 91 ? 3.271 0.039 3.742 1.00 95.19 91 ARG A CA 1
ATOM 657 C C . ARG A 1 91 ? 2.691 -1.232 4.320 1.00 95.19 91 ARG A C 1
ATOM 659 O O . ARG A 1 91 ? 2.016 -1.201 5.342 1.00 95.19 91 ARG A O 1
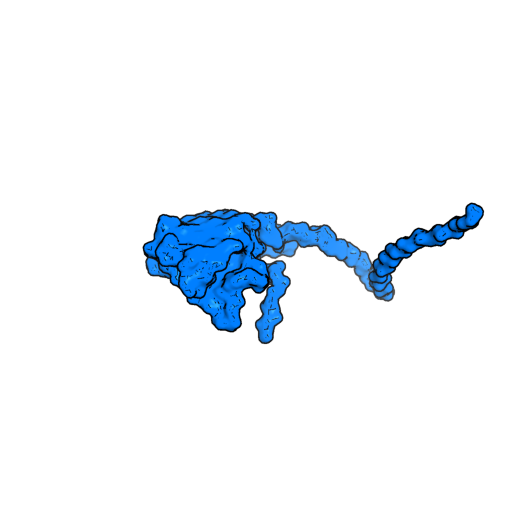ATOM 666 N N . LEU A 1 92 ? 2.999 -2.349 3.683 1.00 94.19 92 LEU A N 1
ATOM 667 C CA . LEU A 1 92 ? 2.694 -3.682 4.168 1.00 94.19 92 LEU A CA 1
ATOM 668 C C . LEU A 1 92 ? 4.004 -4.389 4.491 1.00 94.19 92 LEU A C 1
ATOM 670 O O . LEU A 1 92 ? 4.812 -4.626 3.591 1.00 94.19 92 LEU A O 1
ATOM 674 N N . HIS A 1 93 ? 4.199 -4.748 5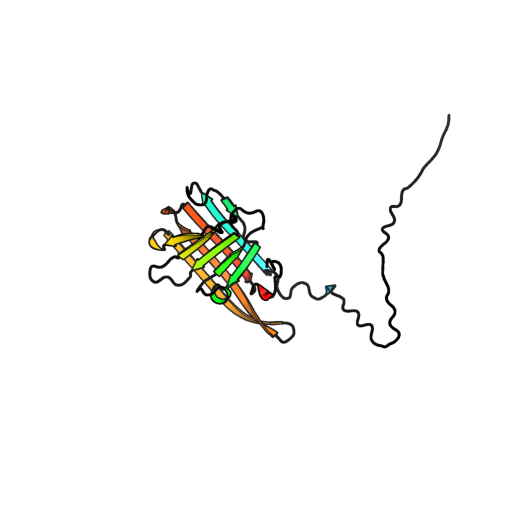.752 1.00 92.31 93 HIS A N 1
ATOM 675 C CA . HIS A 1 93 ? 5.353 -5.508 6.207 1.00 92.31 93 HIS A CA 1
ATOM 676 C C . HIS A 1 93 ? 5.045 -7.003 6.075 1.00 92.31 93 HIS A C 1
ATOM 678 O O . HIS A 1 93 ? 4.034 -7.484 6.570 1.00 92.31 93 HIS A O 1
ATOM 684 N N . MET A 1 94 ? 5.900 -7.753 5.377 1.00 84.06 94 MET A N 1
ATOM 685 C CA . MET A 1 94 ? 5.666 -9.181 5.081 1.00 84.06 94 MET A CA 1
ATOM 686 C C . MET A 1 94 ? 6.398 -10.136 6.024 1.00 84.06 94 MET A C 1
ATOM 688 O O . MET A 1 94 ? 6.236 -11.348 5.929 1.00 84.06 94 MET A O 1
ATOM 692 N N . ARG A 1 95 ? 7.231 -9.603 6.919 1.00 75.31 95 ARG A N 1
ATOM 693 C CA . ARG A 1 95 ? 7.870 -10.356 7.999 1.00 75.31 95 ARG A CA 1
ATOM 694 C C . ARG A 1 95 ? 7.595 -9.625 9.303 1.00 75.31 95 ARG A C 1
ATOM 696 O O . ARG A 1 95 ? 8.132 -8.539 9.512 1.00 75.31 95 ARG A O 1
ATOM 703 N N . GLY A 1 96 ? 6.761 -10.214 10.151 1.00 56.19 96 GLY A N 1
ATOM 704 C CA . GLY A 1 96 ? 6.424 -9.676 11.460 1.00 56.19 96 GLY A CA 1
ATOM 705 C C . GLY A 1 96 ? 6.570 -10.756 12.517 1.00 56.19 96 GLY A C 1
ATOM 706 O O . GLY A 1 96 ? 5.699 -11.593 12.664 1.00 56.19 96 GLY A O 1
ATOM 707 N N . ASN A 1 97 ? 7.653 -10.724 13.291 1.00 58.06 97 ASN A N 1
ATOM 708 C CA . ASN A 1 97 ? 7.710 -11.442 14.566 1.00 58.06 97 ASN A CA 1
ATOM 709 C C . ASN A 1 97 ? 6.926 -10.614 15.607 1.00 58.06 97 ASN A C 1
ATOM 711 O O . ASN A 1 97 ? 7.534 -10.015 16.491 1.00 58.06 97 ASN A O 1
ATOM 715 N N . GLY A 1 98 ? 5.608 -10.448 15.426 1.00 56.75 98 GLY A N 1
ATOM 716 C CA . GLY A 1 98 ? 4.765 -9.618 16.302 1.00 56.75 98 GLY A CA 1
ATOM 717 C C . GLY A 1 98 ? 4.952 -8.098 16.157 1.00 56.75 98 GLY A C 1
ATOM 718 O O . GLY A 1 98 ? 4.680 -7.354 17.098 1.00 56.75 98 GLY A O 1
ATOM 719 N N . ARG A 1 99 ? 5.430 -7.621 14.999 1.00 78.31 99 ARG A N 1
ATOM 720 C CA . ARG A 1 99 ? 5.659 -6.189 14.701 1.00 78.31 99 ARG A CA 1
ATOM 721 C C . ARG A 1 99 ? 4.536 -5.587 13.843 1.00 78.31 99 ARG A C 1
ATOM 723 O O . ARG A 1 99 ? 3.640 -6.292 13.384 1.00 78.31 99 ARG A O 1
ATOM 730 N N . ASP A 1 100 ? 4.580 -4.267 13.660 1.00 82.06 100 ASP A N 1
ATOM 731 C CA . ASP A 1 100 ? 3.678 -3.512 12.781 1.00 82.06 100 ASP A CA 1
ATOM 732 C C . ASP A 1 100 ? 3.612 -4.135 11.386 1.00 82.06 100 ASP A C 1
ATOM 734 O O . ASP A 1 100 ? 4.645 -4.345 10.747 1.00 82.06 100 ASP A O 1
ATOM 738 N N . ILE A 1 101 ? 2.396 -4.444 10.930 1.00 91.50 101 ILE A N 1
ATOM 739 C CA . ILE A 1 101 ? 2.166 -5.160 9.675 1.00 91.50 101 ILE A CA 1
ATOM 740 C C . ILE A 1 101 ? 1.605 -4.257 8.581 1.00 91.50 101 ILE A C 1
ATOM 742 O O . ILE A 1 101 ? 1.919 -4.451 7.409 1.00 91.50 101 ILE A O 1
ATOM 746 N N . VAL A 1 102 ? 0.856 -3.218 8.958 1.00 93.94 102 VAL A N 1
ATOM 747 C CA . VAL A 1 102 ? 0.434 -2.140 8.056 1.00 93.94 102 VAL A CA 1
ATOM 748 C C . VAL A 1 102 ? 0.841 -0.801 8.660 1.00 93.94 102 VAL A C 1
ATOM 750 O O . VAL A 1 102 ? 0.512 -0.526 9.809 1.00 93.94 102 VAL A O 1
ATOM 753 N N . GLU A 1 103 ? 1.521 0.047 7.894 1.00 95.50 103 GLU A N 1
ATOM 754 C CA . GLU A 1 103 ? 1.739 1.458 8.232 1.00 95.50 103 GLU A CA 1
ATOM 755 C C . GLU A 1 103 ? 1.031 2.323 7.183 1.00 95.50 103 GLU A C 1
ATOM 757 O O . GLU A 1 103 ? 1.285 2.191 5.988 1.00 95.50 103 GLU A O 1
ATOM 762 N N . VAL A 1 104 ? 0.126 3.194 7.623 1.00 96.31 104 VAL A N 1
ATOM 763 C CA . VAL A 1 104 ? -0.560 4.180 6.780 1.00 96.31 104 VAL A CA 1
ATOM 764 C C . VAL A 1 104 ? 0.053 5.542 7.058 1.00 96.31 104 VAL A C 1
ATOM 766 O O . VAL A 1 104 ? 0.086 5.976 8.208 1.00 96.31 104 VAL A O 1
ATOM 769 N N . ARG A 1 105 ? 0.536 6.213 6.016 1.00 96.06 105 ARG A N 1
ATOM 770 C CA . ARG A 1 105 ? 1.022 7.589 6.082 1.00 96.06 105 ARG A CA 1
ATOM 771 C C . ARG A 1 105 ? -0.026 8.516 5.475 1.00 96.06 105 ARG A C 1
ATOM 773 O O . ARG A 1 105 ? -0.339 8.394 4.291 1.00 96.06 105 ARG A O 1
ATOM 780 N N . MET A 1 106 ? -0.552 9.423 6.287 1.00 96.12 106 MET A N 1
ATOM 781 C CA . MET A 1 106 ? -1.532 10.423 5.869 1.00 96.12 106 MET A CA 1
ATOM 782 C C . MET A 1 106 ? -0.871 11.503 5.013 1.00 96.12 106 MET A C 1
ATOM 784 O O . MET A 1 106 ? 0.294 11.837 5.234 1.00 96.12 106 MET A O 1
ATOM 788 N N . ALA A 1 107 ? -1.631 12.052 4.068 1.00 94.19 107 ALA A N 1
ATOM 789 C CA . ALA A 1 107 ? -1.239 13.196 3.243 1.00 94.19 107 ALA A CA 1
ATOM 790 C C . ALA A 1 107 ? -1.517 14.531 3.963 1.00 94.19 107 ALA A C 1
ATOM 792 O O . ALA A 1 107 ? -2.067 15.466 3.385 1.00 94.19 107 ALA A O 1
ATOM 793 N N . ASP A 1 108 ? -1.209 14.598 5.259 1.00 93.25 108 ASP A N 1
ATOM 794 C CA . ASP A 1 108 ? -1.296 15.828 6.044 1.00 93.25 108 ASP A CA 1
ATOM 795 C C . ASP A 1 108 ? 0.085 16.489 6.163 1.00 93.25 108 ASP A C 1
ATOM 797 O O . ASP A 1 108 ? 1.120 15.876 5.896 1.00 93.25 108 ASP A O 1
ATOM 801 N N . GLU A 1 109 ? 0.117 17.756 6.579 1.00 92.75 109 GLU A N 1
ATOM 802 C CA . GLU A 1 109 ? 1.367 18.522 6.709 1.00 92.75 109 GLU A CA 1
ATOM 803 C C . GLU A 1 109 ? 2.373 17.871 7.669 1.00 92.75 109 GLU A C 1
ATOM 805 O O . GLU A 1 109 ? 3.583 18.054 7.539 1.00 92.75 109 GLU A O 1
ATOM 810 N N . LYS A 1 110 ? 1.876 17.089 8.632 1.00 92.88 110 LYS A N 1
ATOM 811 C CA . LYS A 1 110 ? 2.683 16.422 9.657 1.00 92.88 110 LYS A CA 1
ATOM 812 C C . LYS A 1 110 ? 3.200 15.055 9.198 1.00 92.88 110 LYS A C 1
ATOM 814 O O . LYS A 1 110 ? 4.050 14.471 9.871 1.00 92.88 110 LYS A O 1
ATOM 819 N N . GLY A 1 111 ? 2.703 14.530 8.078 1.00 91.19 111 GLY A N 1
ATOM 820 C CA . GLY A 1 111 ? 2.965 13.175 7.609 1.00 91.19 111 GLY A CA 1
ATOM 821 C C . GLY A 1 111 ? 2.569 12.111 8.634 1.00 91.19 111 GLY A C 1
ATOM 822 O O . GLY A 1 111 ? 3.346 11.173 8.858 1.00 91.19 111 GLY A O 1
ATOM 823 N N . THR A 1 112 ? 1.409 12.268 9.285 1.00 94.38 112 THR A N 1
ATOM 824 C CA . THR A 1 112 ? 0.942 11.395 10.374 1.00 94.38 112 THR A CA 1
ATOM 825 C C . THR A 1 112 ? 1.033 9.923 9.977 1.00 94.38 112 THR A C 1
ATOM 827 O O . THR A 1 112 ? 0.581 9.519 8.903 1.00 94.38 112 THR A O 1
ATOM 830 N N . ARG A 1 113 ? 1.617 9.095 10.854 1.00 95.06 113 ARG A N 1
ATOM 831 C CA . ARG A 1 113 ? 1.801 7.656 10.622 1.00 95.06 113 ARG A CA 1
ATOM 832 C C . ARG A 1 113 ? 0.966 6.837 11.585 1.00 95.06 113 ARG A C 1
ATOM 834 O O . ARG A 1 113 ? 1.060 7.005 12.797 1.00 95.06 113 ARG A O 1
ATOM 841 N N . ILE A 1 114 ? 0.207 5.901 11.037 1.00 93.62 114 ILE A N 1
ATOM 842 C CA . ILE A 1 114 ? -0.651 4.996 11.788 1.00 93.62 114 ILE A CA 1
ATOM 843 C C . ILE A 1 114 ? -0.146 3.590 11.564 1.00 93.62 114 ILE A C 1
ATOM 845 O O . ILE A 1 114 ? -0.071 3.126 10.428 1.00 93.62 114 ILE A O 1
ATOM 849 N N . ARG A 1 115 ? 0.191 2.907 12.653 1.00 94.69 115 ARG A N 1
ATOM 850 C CA . ARG A 1 115 ? 0.716 1.547 12.609 1.00 94.69 115 ARG A CA 1
ATOM 851 C C . ARG A 1 115 ? -0.316 0.565 13.133 1.00 94.69 115 ARG A C 1
ATOM 853 O O . ARG A 1 115 ? -0.932 0.777 14.174 1.00 94.69 115 ARG A O 1
ATOM 860 N N . VAL A 1 116 ? -0.518 -0.507 12.382 1.00 93.25 116 VAL A N 1
ATOM 861 C CA . VAL A 1 116 ? -1.445 -1.583 12.704 1.00 93.25 116 VAL A CA 1
ATOM 862 C C . VAL A 1 116 ? -0.631 -2.834 12.976 1.00 93.25 116 VAL A C 1
ATOM 864 O O . VAL A 1 116 ? 0.075 -3.337 12.102 1.00 93.25 116 VAL A O 1
ATOM 867 N N . HIS A 1 117 ? -0.749 -3.343 14.195 1.00 92.50 117 HIS A N 1
ATOM 868 C CA . HIS A 1 117 ? -0.119 -4.592 14.595 1.00 92.50 117 HIS A CA 1
ATOM 869 C C . HIS A 1 117 ? -0.836 -5.802 13.994 1.00 92.50 117 HIS A C 1
ATOM 871 O O . HIS A 1 117 ? -2.058 -5.803 13.841 1.00 92.50 117 HIS A O 1
ATOM 877 N N . GLU A 1 118 ? -0.082 -6.871 13.759 1.00 90.62 118 GLU A N 1
ATOM 878 C CA . GLU A 1 118 ? -0.585 -8.145 13.237 1.00 90.62 118 GLU A CA 1
ATOM 879 C C . GLU A 1 118 ? -1.778 -8.708 14.021 1.00 90.62 118 GLU A C 1
ATOM 881 O O . GLU A 1 118 ? -2.769 -9.112 13.422 1.00 90.62 118 GLU A O 1
ATOM 886 N N . ARG A 1 119 ? -1.759 -8.624 15.358 1.00 90.75 119 ARG A N 1
ATOM 887 C CA . ARG A 1 119 ? -2.865 -9.080 16.226 1.00 90.75 119 ARG A CA 1
ATOM 888 C C . ARG A 1 119 ? -4.205 -8.369 15.980 1.00 90.75 119 ARG A C 1
ATOM 890 O O . ARG A 1 119 ? -5.240 -8.806 16.476 1.00 90.75 119 ARG A O 1
ATOM 897 N N . HIS A 1 120 ? -4.198 -7.225 15.293 1.00 91.94 120 HIS A N 1
ATOM 898 C CA . HIS A 1 120 ? -5.410 -6.491 14.914 1.00 91.94 120 HIS A CA 1
ATOM 899 C C . HIS A 1 120 ? -5.959 -6.932 13.553 1.00 91.94 120 HIS A C 1
ATOM 901 O O . HIS A 1 120 ? -7.008 -6.436 13.131 1.00 91.94 120 HIS A O 1
ATOM 907 N N . CYS A 1 121 ? -5.262 -7.850 12.884 1.00 92.00 121 CYS A N 1
ATOM 908 C CA . CYS A 1 121 ? -5.556 -8.321 11.548 1.00 92.00 121 CYS A CA 1
ATOM 909 C C . CYS A 1 121 ? -6.030 -9.770 11.559 1.00 92.00 121 CYS A C 1
ATOM 911 O O . CYS A 1 121 ? -5.418 -10.651 12.150 1.00 92.00 121 CYS A O 1
ATOM 913 N N . LYS A 1 122 ? -7.155 -10.005 10.882 1.00 94.00 122 LYS A N 1
ATOM 914 C CA . LYS A 1 122 ? -7.687 -11.346 10.621 1.00 94.00 122 LYS A CA 1
ATOM 915 C C . LYS A 1 122 ? -6.950 -12.003 9.459 1.00 94.00 122 LYS A C 1
ATOM 917 O O . LYS A 1 122 ? -6.790 -13.216 9.424 1.00 94.00 122 LYS A O 1
ATOM 922 N N . VAL A 1 123 ? -6.547 -11.195 8.482 1.00 91.06 123 VAL A N 1
ATOM 923 C CA . VAL A 1 123 ? -5.844 -11.647 7.285 1.00 91.06 123 VAL A CA 1
ATOM 924 C C . VAL A 1 123 ? -4.657 -10.735 7.072 1.00 91.06 123 VAL A C 1
ATOM 926 O O . VAL A 1 123 ? -4.835 -9.522 6.993 1.00 91.06 123 VAL A O 1
ATOM 929 N N . VAL A 1 124 ? -3.475 -11.322 6.916 1.00 90.62 124 VAL A N 1
ATOM 930 C CA . VAL A 1 124 ? -2.326 -10.678 6.286 1.00 90.62 124 VAL A CA 1
ATOM 931 C C . VAL A 1 124 ? -1.633 -11.730 5.447 1.00 90.62 124 VAL A C 1
ATOM 933 O O . VAL A 1 124 ? -1.094 -12.707 5.952 1.00 90.62 124 VAL A O 1
ATOM 936 N N . THR A 1 125 ? -1.694 -11.560 4.138 1.00 91.50 125 THR A N 1
ATOM 937 C CA . THR A 1 125 ? -1.076 -12.490 3.208 1.00 91.50 125 THR A CA 1
ATOM 938 C C . THR A 1 125 ? -0.631 -11.748 1.962 1.00 91.50 125 THR A C 1
ATOM 940 O O . THR A 1 125 ? -1.122 -10.667 1.623 1.00 91.50 125 THR A O 1
ATOM 943 N N . GLY A 1 126 ? 0.336 -12.320 1.276 1.00 89.56 126 GLY A N 1
ATOM 944 C CA . GLY A 1 126 ? 0.810 -11.788 0.026 1.00 89.56 126 GLY A CA 1
ATOM 945 C C . GLY A 1 126 ? 1.926 -12.639 -0.526 1.00 89.56 126 GLY A C 1
ATOM 946 O O . GLY A 1 126 ? 2.595 -13.387 0.184 1.00 89.56 126 GLY A O 1
ATOM 947 N N . GLN A 1 127 ? 2.131 -12.488 -1.819 1.00 92.56 127 GLN A N 1
ATOM 948 C CA . GLN A 1 127 ? 3.224 -13.090 -2.539 1.00 92.56 127 GLN A CA 1
ATOM 949 C C . GLN A 1 127 ? 3.926 -11.988 -3.313 1.00 92.56 127 GLN A C 1
ATOM 951 O O . GLN A 1 127 ? 3.287 -11.256 -4.063 1.00 92.56 127 GLN A O 1
ATOM 956 N N . VAL A 1 128 ? 5.244 -11.892 -3.156 1.00 91.06 128 VAL A N 1
ATOM 957 C CA . VAL A 1 128 ? 6.088 -11.004 -3.959 1.00 91.06 128 VAL A CA 1
ATOM 958 C C . VAL A 1 128 ? 7.091 -11.865 -4.689 1.00 91.06 128 VAL A C 1
ATOM 960 O O . VAL A 1 128 ? 7.891 -12.570 -4.078 1.00 91.06 128 VAL A O 1
ATOM 963 N N . ARG A 1 129 ? 7.045 -11.803 -6.012 1.00 91.00 129 ARG A N 1
ATOM 964 C CA . ARG A 1 129 ? 8.015 -12.421 -6.900 1.00 91.00 129 ARG A CA 1
ATOM 965 C C . ARG A 1 129 ? 8.926 -11.336 -7.438 1.00 91.00 129 ARG A C 1
ATOM 967 O O . ARG A 1 129 ? 8.472 -10.331 -7.988 1.00 91.00 129 ARG A O 1
ATOM 974 N N . ARG A 1 130 ? 10.223 -11.565 -7.280 1.00 88.38 130 ARG A N 1
ATOM 975 C CA . ARG A 1 130 ? 11.276 -10.733 -7.847 1.00 88.38 130 ARG A CA 1
ATOM 976 C C . ARG A 1 130 ? 11.853 -11.468 -9.044 1.00 88.38 130 ARG A C 1
ATOM 978 O O . ARG A 1 130 ? 12.284 -12.606 -8.907 1.00 88.38 130 ARG A O 1
ATOM 985 N N . SER A 1 131 ? 11.853 -10.817 -10.196 1.00 85.50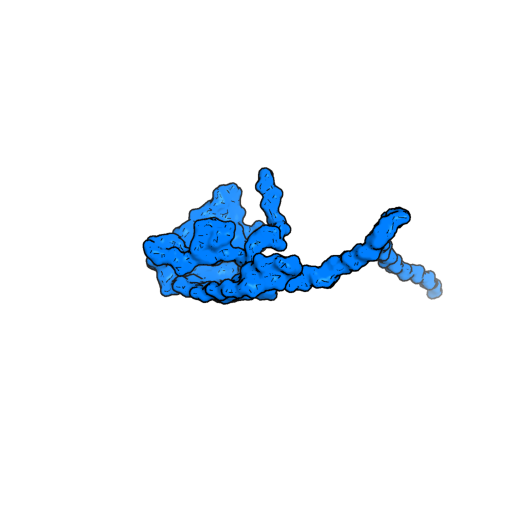 131 SER A N 1
ATOM 986 C CA . SER A 1 131 ? 12.512 -11.321 -11.401 1.00 85.50 131 SER A CA 1
ATOM 987 C C . SER A 1 131 ? 13.555 -10.313 -11.860 1.00 85.50 131 SER A C 1
ATOM 989 O O . SER A 1 131 ? 13.335 -9.101 -11.777 1.00 85.50 131 SER A O 1
ATOM 991 N N . ASN A 1 132 ? 14.708 -10.816 -12.292 1.00 82.00 132 ASN A N 1
ATOM 992 C CA . ASN A 1 132 ? 15.741 -9.990 -12.899 1.00 82.00 132 ASN A CA 1
ATOM 993 C C . ASN A 1 132 ? 15.330 -9.702 -14.337 1.00 82.00 132 ASN A C 1
ATOM 995 O O . ASN A 1 132 ? 14.960 -10.613 -15.075 1.00 82.00 132 ASN A O 1
ATOM 999 N N . VAL A 1 133 ? 15.390 -8.439 -14.726 1.00 75.56 133 VAL A N 1
ATOM 1000 C CA . VAL A 1 133 ? 15.093 -7.992 -16.083 1.00 75.56 133 VAL A CA 1
ATOM 1001 C C . VAL A 1 133 ? 16.192 -7.047 -16.528 1.00 75.56 133 VAL A C 1
ATOM 1003 O O . VAL A 1 133 ? 16.636 -6.195 -15.762 1.00 75.56 133 VAL A O 1
ATOM 1006 N N . THR A 1 134 ? 16.647 -7.204 -17.762 1.00 72.88 134 THR A N 1
ATOM 1007 C CA . THR A 1 134 ? 17.645 -6.310 -18.346 1.00 72.88 134 THR A CA 1
ATOM 1008 C C . THR A 1 134 ? 16.935 -5.330 -19.259 1.00 72.88 134 THR A C 1
ATOM 1010 O O . THR A 1 134 ? 16.216 -5.735 -20.167 1.00 72.88 134 THR A O 1
ATOM 1013 N N . ILE A 1 135 ? 17.132 -4.038 -19.019 1.00 66.00 135 ILE A N 1
ATOM 1014 C CA . ILE A 1 135 ? 16.591 -2.967 -19.856 1.00 66.00 135 ILE A CA 1
ATOM 1015 C C . ILE A 1 135 ? 17.723 -1.994 -20.134 1.00 66.00 135 ILE A C 1
ATOM 1017 O O . ILE A 1 135 ? 18.351 -1.493 -19.202 1.00 66.00 135 ILE A O 1
ATOM 1021 N N . ASN A 1 136 ? 17.985 -1.731 -21.415 1.00 69.44 136 ASN A N 1
ATOM 1022 C CA . ASN A 1 136 ? 19.066 -0.847 -21.863 1.00 69.44 136 ASN A CA 1
ATOM 1023 C C . ASN A 1 136 ? 20.424 -1.205 -21.222 1.00 69.44 136 ASN A C 1
ATOM 1025 O O . ASN A 1 136 ? 21.146 -0.332 -20.748 1.00 69.44 136 ASN A O 1
ATOM 1029 N N . GLY A 1 137 ? 20.729 -2.506 -21.123 1.00 73.44 137 GLY A N 1
ATOM 1030 C CA . GLY A 1 137 ? 21.969 -3.014 -20.520 1.00 73.44 137 GLY A CA 1
ATOM 1031 C C . GLY A 1 137 ? 22.057 -2.895 -18.993 1.00 73.44 137 GLY A C 1
ATOM 1032 O O . GLY A 1 137 ? 23.069 -3.273 -18.415 1.00 73.44 137 GLY A O 1
ATOM 1033 N N . ARG A 1 138 ? 21.013 -2.398 -18.315 1.00 69.25 138 ARG A N 1
ATOM 1034 C CA . ARG A 1 138 ? 20.961 -2.307 -16.850 1.00 69.25 138 ARG A CA 1
ATOM 1035 C C . ARG A 1 138 ? 20.111 -3.430 -16.272 1.00 69.25 138 ARG A C 1
ATOM 1037 O O . ARG A 1 138 ? 18.969 -3.628 -16.689 1.00 69.25 138 ARG A O 1
ATOM 1044 N N . HIS A 1 139 ? 20.653 -4.128 -15.277 1.00 71.00 139 HIS A N 1
ATOM 1045 C CA . HIS A 1 139 ? 19.894 -5.092 -14.488 1.00 71.00 139 HIS A CA 1
ATOM 1046 C C . HIS A 1 139 ? 18.957 -4.355 -13.538 1.00 71.00 139 HIS A C 1
ATOM 1048 O O . HIS A 1 139 ? 19.385 -3.614 -12.653 1.00 71.00 139 HIS A O 1
ATOM 1054 N N . MET A 1 140 ? 17.666 -4.573 -13.729 1.00 73.62 140 MET A N 1
ATOM 1055 C CA . MET A 1 140 ? 16.610 -4.059 -12.878 1.00 73.62 140 MET A CA 1
ATOM 1056 C C . MET A 1 140 ? 15.808 -5.211 -12.290 1.00 73.62 140 MET A C 1
ATOM 1058 O O . MET A 1 140 ? 15.780 -6.326 -12.811 1.00 73.62 140 MET A O 1
ATOM 1062 N N . TYR A 1 141 ? 15.140 -4.932 -11.178 1.00 78.44 141 TYR A N 1
ATOM 1063 C CA . TYR A 1 141 ? 14.258 -5.891 -10.537 1.00 78.44 141 TYR A CA 1
ATOM 1064 C C . TYR A 1 141 ? 12.819 -5.563 -10.894 1.00 78.44 141 TYR A C 1
ATOM 1066 O O . TYR A 1 141 ? 12.318 -4.495 -10.552 1.00 78.44 141 TYR A O 1
ATOM 1074 N N . ARG A 1 142 ? 12.144 -6.509 -11.541 1.00 84.06 142 ARG A N 1
ATOM 1075 C CA . ARG A 1 142 ? 10.701 -6.460 -11.745 1.00 84.06 142 ARG A CA 1
ATOM 1076 C C . ARG A 1 142 ? 10.023 -7.153 -10.576 1.00 84.06 142 ARG A C 1
ATOM 1078 O O . ARG A 1 142 ? 10.264 -8.337 -10.317 1.00 84.06 142 ARG A O 1
ATOM 1085 N N . LEU A 1 143 ? 9.163 -6.412 -9.891 1.00 88.88 143 LEU A N 1
ATOM 1086 C CA . LEU A 1 143 ? 8.329 -6.937 -8.819 1.00 88.88 143 LEU A CA 1
ATOM 1087 C C . LEU A 1 143 ? 6.945 -7.259 -9.370 1.00 88.88 143 LEU A C 1
ATOM 1089 O O . LEU A 1 143 ? 6.331 -6.442 -10.058 1.00 88.88 143 LEU A O 1
ATOM 1093 N N . SER A 1 144 ? 6.457 -8.447 -9.046 1.00 92.56 144 SER A N 1
ATOM 1094 C CA . SER A 1 144 ? 5.101 -8.883 -9.365 1.00 92.56 144 SER A CA 1
ATOM 1095 C C . SER A 1 144 ? 4.519 -9.661 -8.199 1.00 92.56 144 SER A C 1
ATOM 1097 O O . SER A 1 144 ? 5.260 -10.195 -7.372 1.00 92.56 144 SER A O 1
ATOM 1099 N N . GLY A 1 145 ? 3.199 -9.726 -8.120 1.00 94.50 145 GLY A N 1
ATOM 1100 C CA . GLY A 1 145 ? 2.530 -10.497 -7.093 1.00 94.50 145 GLY A CA 1
ATOM 1101 C C . GLY A 1 145 ? 1.246 -9.853 -6.619 1.00 94.50 145 GLY A C 1
ATOM 1102 O O . GLY A 1 145 ? 0.589 -9.109 -7.345 1.00 94.50 145 GLY A O 1
ATOM 1103 N N . TRP A 1 146 ? 0.874 -10.187 -5.394 1.00 95.75 146 TRP A N 1
ATOM 1104 C CA . TRP A 1 146 ? -0.375 -9.752 -4.802 1.00 95.75 146 TRP A CA 1
ATOM 1105 C C . TRP A 1 146 ? -0.245 -9.654 -3.291 1.00 95.75 146 TRP A C 1
ATOM 1107 O O . TRP A 1 146 ? 0.589 -10.306 -2.668 1.00 95.75 146 TRP A O 1
ATOM 1117 N N . VAL A 1 147 ? -1.085 -8.823 -2.697 1.00 95.38 147 VAL A N 1
ATOM 1118 C CA . VAL A 1 147 ? -1.186 -8.631 -1.258 1.00 95.38 147 VAL A CA 1
ATOM 1119 C C . VAL A 1 147 ? -2.639 -8.496 -0.857 1.00 95.38 147 VAL A C 1
ATOM 1121 O O . VAL A 1 147 ? -3.462 -7.969 -1.611 1.00 95.38 147 VAL A O 1
ATOM 1124 N N . ARG A 1 148 ? -2.955 -8.947 0.351 1.00 95.38 148 ARG A N 1
ATOM 1125 C CA . ARG A 1 148 ? -4.256 -8.769 0.978 1.00 95.38 148 ARG A CA 1
ATOM 1126 C C . ARG A 1 148 ? -4.089 -8.673 2.483 1.00 95.38 148 ARG A C 1
ATOM 1128 O O . ARG A 1 148 ? -3.433 -9.510 3.096 1.00 95.38 148 ARG A O 1
ATOM 1135 N N . TYR A 1 149 ? -4.762 -7.704 3.078 1.00 94.69 149 TYR A N 1
ATOM 1136 C CA . TYR A 1 149 ? -4.898 -7.621 4.517 1.00 94.69 149 TYR A CA 1
ATOM 1137 C C . TYR A 1 149 ? -6.301 -7.162 4.918 1.00 94.69 149 TYR A C 1
ATOM 1139 O O . TYR A 1 149 ? -6.990 -6.459 4.174 1.00 94.69 149 TYR A O 1
ATOM 1147 N N . ASP A 1 150 ? -6.727 -7.581 6.102 1.00 96.38 150 ASP A N 1
ATOM 1148 C CA . ASP A 1 150 ? -8.000 -7.208 6.710 1.00 96.38 150 ASP A CA 1
ATOM 1149 C C . ASP A 1 150 ? -7.804 -7.061 8.217 1.00 96.38 150 ASP A C 1
ATOM 1151 O O . ASP A 1 150 ? -7.560 -8.047 8.921 1.00 96.38 150 ASP A O 1
ATOM 1155 N N . CYS A 1 151 ? -7.871 -5.819 8.693 1.00 95.12 151 CYS A N 1
ATOM 1156 C CA . CYS A 1 151 ? -7.626 -5.437 10.073 1.00 95.12 151 CYS A CA 1
ATOM 1157 C C . CYS A 1 151 ? -8.883 -4.816 10.687 1.00 95.12 151 CYS A C 1
ATOM 1159 O O . CYS A 1 151 ? -8.981 -3.590 10.784 1.00 95.12 151 CYS A O 1
ATOM 1161 N N . PRO A 1 152 ? -9.861 -5.644 11.114 1.00 95.31 152 PRO A N 1
ATOM 1162 C CA . PRO A 1 152 ? -11.179 -5.171 11.530 1.00 95.31 152 PRO A CA 1
ATOM 1163 C C . PRO A 1 152 ? -11.125 -4.269 12.764 1.00 95.31 152 PRO A C 1
ATOM 1165 O O . PRO A 1 152 ? -11.856 -3.288 12.814 1.00 95.31 152 PRO A O 1
ATOM 1168 N N . ARG A 1 153 ? -10.217 -4.530 13.718 1.00 93.44 153 ARG A N 1
ATO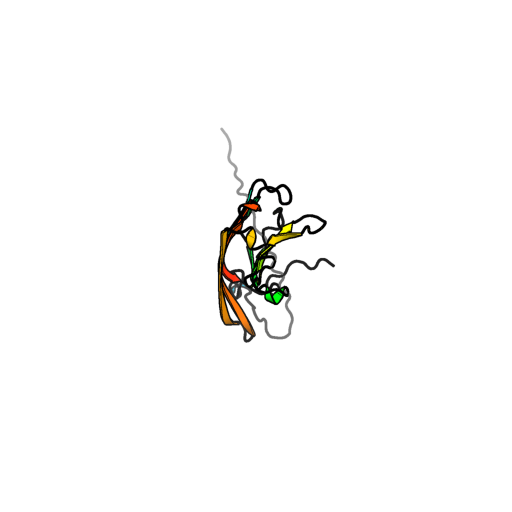M 1169 C CA . ARG A 1 153 ? -10.047 -3.684 14.917 1.00 93.44 153 ARG A CA 1
ATOM 1170 C C . ARG A 1 153 ? -9.506 -2.291 14.597 1.00 93.44 153 ARG A C 1
ATOM 1172 O O . ARG A 1 153 ? -9.772 -1.350 15.331 1.00 93.44 153 ARG A O 1
ATOM 1179 N N . ALA A 1 154 ? -8.738 -2.174 13.516 1.00 93.19 154 ALA A N 1
ATOM 1180 C CA . ALA A 1 154 ? -8.275 -0.892 13.001 1.00 93.19 154 ALA A CA 1
ATOM 1181 C C . ALA A 1 154 ? -9.231 -0.323 11.942 1.00 93.19 154 ALA A C 1
ATOM 1183 O O . ALA A 1 154 ? -9.016 0.784 11.472 1.00 93.19 154 ALA A O 1
ATOM 1184 N N . HIS A 1 155 ? -10.264 -1.062 11.537 1.00 96.19 155 HIS A N 1
ATOM 1185 C CA . HIS A 1 155 ? -11.138 -0.744 10.412 1.00 96.19 155 HIS A CA 1
ATOM 1186 C C . HIS A 1 155 ? -10.415 -0.422 9.091 1.00 96.19 155 HIS A C 1
ATOM 1188 O O . HIS A 1 155 ? -10.918 0.357 8.280 1.00 96.19 155 HIS A O 1
ATOM 1194 N N . ILE A 1 156 ? -9.251 -1.035 8.855 1.00 95.75 156 ILE A N 1
ATOM 1195 C CA . ILE A 1 156 ? -8.473 -0.864 7.622 1.00 95.75 156 ILE A CA 1
ATOM 1196 C C . ILE A 1 156 ? -8.384 -2.214 6.917 1.00 95.75 156 ILE A C 1
ATOM 1198 O O . ILE A 1 156 ? -8.077 -3.236 7.529 1.00 95.75 156 ILE A O 1
ATOM 1202 N N . LYS A 1 157 ? -8.618 -2.219 5.609 1.00 97.25 157 LYS A N 1
ATOM 1203 C CA . LYS A 1 157 ? -8.458 -3.396 4.752 1.00 97.25 157 LYS A CA 1
ATOM 1204 C C . LYS A 1 157 ? -7.886 -2.991 3.406 1.00 97.25 157 LYS A C 1
ATOM 1206 O O . LYS A 1 157 ? -8.133 -1.884 2.930 1.00 97.25 157 LYS A O 1
ATOM 1211 N N . GLY A 1 158 ? -7.175 -3.898 2.759 1.00 97.00 158 GLY A N 1
ATOM 1212 C CA . GLY A 1 158 ? -6.614 -3.632 1.447 1.00 97.00 158 GLY A CA 1
ATOM 1213 C C . GLY A 1 158 ? -6.323 -4.900 0.673 1.00 97.00 158 GLY A C 1
ATOM 1214 O O . GLY A 1 158 ? -6.034 -5.952 1.239 1.00 97.00 158 GLY A O 1
ATOM 1215 N N . LYS A 1 159 ? -6.406 -4.799 -0.648 1.00 97.44 159 LYS A N 1
ATOM 1216 C CA . LYS A 1 159 ? -5.917 -5.818 -1.572 1.00 97.44 159 LYS A CA 1
ATOM 1217 C C . LYS A 1 159 ? -5.299 -5.134 -2.778 1.00 97.44 159 LYS A C 1
ATOM 1219 O O . LYS A 1 159 ? -5.865 -4.166 -3.280 1.00 97.44 159 LYS A O 1
ATOM 1224 N N . ALA A 1 160 ? -4.181 -5.653 -3.260 1.00 96.75 160 ALA A N 1
ATOM 1225 C CA . ALA A 1 160 ? -3.581 -5.193 -4.501 1.00 96.75 160 ALA A CA 1
ATOM 1226 C C . ALA A 1 160 ? -2.905 -6.348 -5.231 1.00 96.75 160 ALA A C 1
ATOM 1228 O O . ALA A 1 160 ? -2.285 -7.199 -4.604 1.00 96.75 160 ALA A O 1
ATOM 1229 N N . SER A 1 161 ? -3.022 -6.362 -6.551 1.00 96.12 161 SER A N 1
ATOM 1230 C CA . SER A 1 161 ? -2.226 -7.182 -7.459 1.00 96.12 161 SER A CA 1
ATOM 1231 C C . SER A 1 161 ? -1.400 -6.251 -8.327 1.00 96.12 161 SER A C 1
ATOM 1233 O O . SER A 1 161 ? -1.876 -5.197 -8.751 1.00 96.12 161 SER A O 1
ATOM 1235 N N . PHE A 1 162 ? -0.150 -6.612 -8.564 1.00 93.38 162 PHE A N 1
ATOM 1236 C CA . PHE A 1 162 ? 0.781 -5.750 -9.266 1.00 93.38 162 PHE A CA 1
ATOM 1237 C C . PHE A 1 162 ? 1.751 -6.549 -10.119 1.00 93.38 162 PHE A C 1
ATOM 1239 O O . PHE A 1 162 ? 2.133 -7.674 -9.799 1.00 93.38 162 PHE A O 1
ATOM 1246 N N . ASP A 1 163 ? 2.171 -5.923 -11.205 1.00 90.56 163 ASP A N 1
ATOM 1247 C CA . ASP A 1 163 ? 3.183 -6.417 -12.1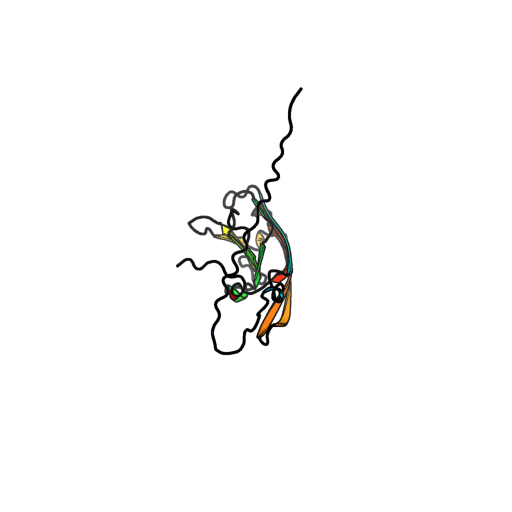13 1.00 90.56 163 ASP A CA 1
ATOM 1248 C C . ASP A 1 163 ? 3.988 -5.232 -12.653 1.00 90.56 163 ASP A C 1
ATOM 1250 O O . ASP A 1 163 ? 3.439 -4.289 -13.225 1.00 90.56 163 ASP A O 1
ATOM 1254 N N . GLY A 1 164 ? 5.303 -5.271 -12.453 1.00 83.06 164 GLY A N 1
ATOM 1255 C CA . GLY A 1 164 ? 6.201 -4.214 -12.896 1.00 83.06 164 GLY A CA 1
ATOM 1256 C C . GLY A 1 164 ? 6.291 -3.021 -11.950 1.00 83.06 164 GLY A C 1
ATOM 1257 O O . GLY A 1 164 ? 6.503 -1.913 -12.438 1.00 83.06 164 GLY A O 1
ATOM 1258 N N . CYS A 1 165 ? 6.149 -3.221 -10.632 1.00 82.38 165 CYS A N 1
ATOM 1259 C CA . CYS A 1 165 ? 6.514 -2.173 -9.670 1.00 82.38 165 CYS A CA 1
ATOM 1260 C C . CYS A 1 165 ? 8.018 -1.896 -9.757 1.00 82.38 165 CYS A C 1
ATOM 1262 O O . CYS A 1 165 ? 8.815 -2.841 -9.761 1.00 82.38 165 CYS A O 1
ATOM 1264 N N . LEU A 1 166 ? 8.396 -0.620 -9.769 1.00 68.81 166 LEU A N 1
ATOM 1265 C CA . LEU A 1 166 ? 9.786 -0.179 -9.859 1.00 68.81 166 LEU A CA 1
ATOM 1266 C C . LEU A 1 166 ? 10.281 0.523 -8.590 1.00 68.81 166 LEU A C 1
ATOM 1268 O O . LEU A 1 166 ? 9.479 1.083 -7.841 1.00 68.81 166 LEU A O 1
ATOM 1272 N N . PRO A 1 167 ? 11.612 0.586 -8.383 1.00 56.97 167 PRO A N 1
ATOM 1273 C CA . PRO A 1 167 ? 12.213 1.576 -7.498 1.00 56.97 167 PRO A CA 1
ATOM 1274 C C . PRO A 1 167 ? 11.881 3.007 -7.962 1.00 56.97 167 PRO A C 1
ATOM 1276 O O . PRO A 1 167 ? 11.891 3.322 -9.154 1.00 56.97 167 PRO A O 1
ATOM 1279 N N . VAL A 1 168 ? 11.596 3.888 -6.997 1.00 52.00 168 VAL A N 1
ATOM 1280 C CA . VAL A 1 168 ? 11.138 5.283 -7.192 1.00 52.00 168 VAL A CA 1
ATOM 1281 C C . VAL A 1 168 ? 12.101 6.123 -8.043 1.00 52.00 168 VAL A C 1
ATOM 1283 O O . VAL A 1 168 ? 11.689 7.102 -8.660 1.00 52.00 168 VAL A O 1
ATOM 1286 N N . THR A 1 169 ? 13.362 5.707 -8.153 1.00 47.12 169 THR A N 1
ATOM 1287 C CA . THR A 1 169 ? 14.408 6.356 -8.956 1.00 47.12 169 THR A CA 1
ATOM 1288 C C . THR A 1 169 ? 14.084 6.474 -10.449 1.00 47.12 169 THR A C 1
ATOM 1290 O O . THR A 1 169 ? 14.702 7.283 -11.132 1.00 47.12 169 THR A O 1
ATOM 1293 N N . LEU A 1 170 ? 13.104 5.725 -10.959 1.00 44.78 170 LEU A N 1
ATOM 1294 C CA . LEU A 1 170 ? 12.677 5.762 -12.365 1.00 44.78 170 LEU A CA 1
ATOM 1295 C C . LEU A 1 170 ? 11.307 6.425 -12.583 1.00 44.78 170 LEU A C 1
ATOM 1297 O O . LEU A 1 170 ? 10.894 6.611 -13.723 1.00 44.78 170 LEU A O 1
ATOM 1301 N N . GLY A 1 171 ? 10.599 6.781 -11.508 1.00 44.84 171 GLY A N 1
ATOM 1302 C CA . GLY A 1 171 ? 9.260 7.380 -11.548 1.00 44.84 171 GLY A CA 1
ATOM 1303 C C . GLY A 1 171 ? 9.241 8.847 -11.129 1.00 44.84 171 GLY A C 1
ATOM 1304 O O . GLY A 1 171 ? 8.285 9.265 -10.486 1.00 44.84 171 GLY A O 1
ATOM 1305 N N . GLY A 1 172 ? 10.317 9.588 -11.415 1.00 35.22 172 GLY A N 1
ATOM 1306 C CA . GLY A 1 172 ? 10.560 10.944 -10.928 1.00 35.22 172 GLY A CA 1
ATOM 1307 C C . GLY A 1 172 ? 9.326 11.851 -10.892 1.00 35.22 172 GLY A C 1
ATOM 1308 O O . GLY A 1 172 ? 8.753 12.161 -11.929 1.00 35.22 172 GLY A O 1
ATOM 1309 N N . ALA A 1 173 ? 8.978 12.287 -9.679 1.00 37.81 173 ALA A N 1
ATOM 1310 C CA . ALA A 1 173 ? 8.634 13.665 -9.328 1.00 37.81 173 ALA A CA 1
ATOM 1311 C C . ALA A 1 173 ? 8.378 13.746 -7.812 1.00 37.81 173 ALA A C 1
ATOM 1313 O O . ALA A 1 173 ? 7.263 13.542 -7.350 1.00 37.81 173 ALA A O 1
ATOM 1314 N N . SER A 1 174 ? 9.422 14.023 -7.030 1.00 37.47 174 SER A N 1
ATOM 1315 C CA . SER A 1 174 ? 9.318 14.941 -5.886 1.00 37.47 174 SER A CA 1
ATOM 1316 C C . SER A 1 174 ? 10.726 15.278 -5.404 1.00 37.47 174 SER A C 1
ATOM 1318 O O . SER A 1 174 ? 11.248 14.709 -4.448 1.00 37.47 174 SER A O 1
ATOM 1320 N N . ALA A 1 175 ? 11.371 16.193 -6.125 1.00 37.66 175 ALA A N 1
ATOM 1321 C CA . ALA A 1 175 ? 12.348 17.066 -5.505 1.00 37.66 175 ALA A CA 1
ATOM 1322 C C . ALA A 1 175 ? 11.547 18.144 -4.760 1.00 37.66 175 ALA A C 1
ATOM 1324 O O . ALA A 1 175 ? 11.183 19.159 -5.344 1.00 37.66 175 ALA A O 1
ATOM 1325 N N . ARG A 1 176 ? 11.217 17.901 -3.490 1.00 39.56 176 ARG A N 1
ATOM 1326 C CA . ARG A 1 176 ? 11.015 18.995 -2.535 1.00 39.56 176 ARG A CA 1
ATOM 1327 C C . ARG A 1 176 ? 12.277 19.041 -1.682 1.00 39.56 176 ARG A C 1
ATOM 1329 O O . ARG A 1 176 ? 12.519 18.122 -0.902 1.00 39.56 176 ARG A O 1
ATOM 1336 N N . ARG A 1 177 ? 13.120 20.030 -1.982 1.00 37.94 177 ARG A N 1
ATOM 1337 C CA . ARG A 1 177 ? 14.087 20.578 -1.029 1.00 37.94 177 ARG A CA 1
ATOM 1338 C C . ARG A 1 177 ? 13.334 21.495 -0.082 1.00 37.94 177 ARG A C 1
ATOM 1340 O O . ARG A 1 177 ? 12.356 22.110 -0.565 1.00 37.94 177 ARG A O 1
#

Radius of gyration: 23.83 Å; chains: 1; bounding box: 63×51×67 Å

Foldseek 3Di:
DDDDDDDDDDPPPPPDDPDDDDPDDDPPPPPVVVPPPPFQFPDKFKWKWFDPQPPQHTDIFGFRAKDQCVLVVAHFMKTAGDLPDQWGIWTAHPDDPFAFGIWTFGSDPVRDIDTDTPVQWPDWDKDWDWDWDADPNDTFTWIWIKIWIGRVNNRITMIMGTTGHGNCVVVDDDPDD

pLDDT: mean 76.27, std 21.86, range [35.22, 97.69]